Protein AF-A0AAN7HIB5-F1 (afdb_monomer_lite)

Radius of gyration: 17.01 Å; chains: 1; bounding box: 33×35×55 Å

InterPro domains:
  IPR002575 Aminoglycoside phosphotransferase [PF01636] (38-103)
  IPR011009 Protein kinase-like domain superfamily [SSF56112] (47-104)

pLDDT: mean 87.23, std 9.48, range [53.28, 96.19]

Organism: NCBI:txid1126955

Foldseek 3Di:
DDDDVQDAWWAPDPPDPWAFAQAPVDVVRTDPGGTNHPVSVQVVVQVVQCVVCVPPPDDGDGDDFDRFWDWDQHPPDPVQWDWDADPVRDIDIGGDDSRNITTGTPVRNVRD

Structure (mmCIF, N/CA/C/O backbone):
data_AF-A0AAN7HIB5-F1
#
_entry.id   AF-A0AAN7HIB5-F1
#
loop_
_atom_site.group_PDB
_atom_site.id
_atom_site.type_symbol
_atom_site.label_atom_id
_atom_site.label_alt_id
_atom_site.label_comp_id
_atom_site.label_asym_id
_atom_site.label_entity_id
_atom_site.label_seq_id
_atom_site.pdbx_PDB_ins_code
_atom_site.Cartn_x
_atom_site.Cartn_y
_atom_site.Cartn_z
_atom_site.occupancy
_atom_site.B_iso_or_equiv
_atom_site.auth_seq_id
_atom_site.auth_comp_id
_atom_site.auth_asym_id
_atom_site.auth_atom_id
_atom_site.pdbx_PDB_model_num
ATOM 1 N N . MET A 1 1 ? -0.324 -3.063 -14.592 1.00 66.19 1 MET A N 1
ATOM 2 C CA . MET A 1 1 ? -0.769 -4.464 -14.420 1.00 66.19 1 MET A CA 1
ATOM 3 C C . MET A 1 1 ? -2.252 -4.444 -14.092 1.00 66.19 1 MET A C 1
ATOM 5 O O . MET A 1 1 ? -2.608 -3.658 -13.222 1.00 66.19 1 MET A O 1
ATOM 9 N N . PRO A 1 2 ? -3.109 -5.215 -14.785 1.00 74.25 2 PRO A N 1
ATOM 10 C CA . PRO A 1 2 ? -4.532 -5.262 -14.463 1.00 74.25 2 PRO A CA 1
ATOM 11 C C . PRO A 1 2 ? -4.749 -5.958 -13.115 1.00 74.25 2 PRO A C 1
ATOM 13 O O . PRO A 1 2 ? -4.137 -6.991 -12.840 1.00 74.25 2 PRO A O 1
ATOM 16 N N . VAL A 1 3 ? -5.619 -5.393 -12.282 1.00 78.19 3 VAL A N 1
ATOM 17 C CA . VAL A 1 3 ? -6.058 -6.031 -11.039 1.00 78.19 3 VAL A CA 1
ATOM 18 C C . VAL A 1 3 ? -7.134 -7.059 -11.373 1.00 78.19 3 VAL A C 1
ATOM 20 O O . VAL A 1 3 ? -8.067 -6.777 -12.123 1.00 78.19 3 VAL A O 1
ATOM 23 N N . LEU A 1 4 ? -6.989 -8.276 -10.850 1.00 77.06 4 LEU A N 1
ATOM 24 C CA . LEU A 1 4 ? -7.965 -9.341 -11.073 1.00 77.06 4 LEU A CA 1
ATOM 25 C C . LEU A 1 4 ? -9.270 -9.051 -10.319 1.00 77.06 4 LEU A C 1
ATOM 27 O O . LEU A 1 4 ? -9.255 -8.529 -9.206 1.00 77.06 4 LEU A O 1
ATOM 31 N N . SER A 1 5 ? -10.404 -9.452 -10.898 1.00 74.44 5 SER A N 1
ATOM 32 C CA . SER A 1 5 ? -11.690 -9.418 -10.193 1.00 74.44 5 SER A CA 1
ATOM 33 C C . SER A 1 5 ? -11.618 -10.286 -8.930 1.00 74.44 5 SER A C 1
ATOM 35 O O . SER A 1 5 ? -11.150 -11.425 -8.987 1.00 74.44 5 SER A O 1
ATOM 37 N N . GLY A 1 6 ? -12.029 -9.730 -7.787 1.00 75.62 6 GLY A N 1
ATOM 38 C CA . GLY A 1 6 ? -11.919 -10.385 -6.478 1.00 75.62 6 GLY A CA 1
ATOM 39 C C . GLY A 1 6 ? -10.525 -10.329 -5.841 1.00 75.62 6 GLY A C 1
ATOM 40 O O . GLY A 1 6 ? -10.270 -11.070 -4.896 1.00 75.62 6 GLY A O 1
ATOM 41 N N . ALA A 1 7 ? -9.612 -9.490 -6.345 1.00 80.31 7 ALA A N 1
ATOM 42 C CA . ALA A 1 7 ? -8.345 -9.231 -5.669 1.00 80.31 7 ALA A CA 1
ATOM 43 C C . ALA A 1 7 ? -8.568 -8.608 -4.283 1.00 80.31 7 ALA A C 1
ATOM 45 O O . ALA A 1 7 ? -9.453 -7.774 -4.089 1.00 80.31 7 ALA A O 1
ATOM 46 N N . THR A 1 8 ? -7.730 -9.007 -3.333 1.00 88.44 8 THR A N 1
ATOM 47 C CA . THR A 1 8 ? -7.712 -8.489 -1.965 1.00 88.44 8 THR A CA 1
ATOM 48 C C . THR A 1 8 ? -6.469 -7.620 -1.768 1.00 88.44 8 THR A C 1
ATOM 50 O O . THR A 1 8 ? -5.495 -7.785 -2.513 1.00 88.44 8 THR A O 1
ATOM 53 N N . PRO A 1 9 ? -6.461 -6.706 -0.782 1.00 89.44 9 PRO A N 1
ATOM 54 C CA . PRO A 1 9 ? -5.241 -6.000 -0.422 1.00 89.44 9 PRO A CA 1
ATOM 55 C C . PRO A 1 9 ? -4.141 -6.993 -0.035 1.00 89.44 9 PRO A C 1
ATOM 57 O O . PRO A 1 9 ? -4.366 -7.872 0.799 1.00 89.44 9 PRO A O 1
ATOM 60 N N . GLY A 1 10 ? -2.957 -6.874 -0.631 1.00 88.62 10 GLY A N 1
ATOM 61 C CA . GLY A 1 10 ? -1.882 -7.835 -0.385 1.00 88.62 10 GLY A CA 1
ATOM 62 C C . GLY A 1 10 ? -0.899 -7.968 -1.535 1.00 88.62 10 GLY A C 1
ATOM 63 O O . GLY A 1 10 ? -1.016 -7.296 -2.556 1.00 88.62 10 GLY A O 1
ATOM 64 N N . LEU A 1 11 ? 0.082 -8.848 -1.367 1.00 85.50 11 LEU A N 1
ATOM 65 C CA . LEU A 1 11 ? 1.153 -9.037 -2.340 1.00 85.50 11 LEU A CA 1
ATOM 66 C C . LEU A 1 11 ? 0.639 -9.506 -3.703 1.00 85.50 11 LEU A C 1
ATOM 68 O O . LEU A 1 11 ? -0.271 -10.325 -3.819 1.00 85.50 11 LEU A O 1
ATOM 72 N N . TYR A 1 12 ? 1.299 -9.017 -4.748 1.00 79.94 12 TYR A N 1
ATOM 73 C CA . TYR A 1 12 ? 1.068 -9.397 -6.136 1.00 79.94 12 TYR A CA 1
ATOM 74 C C . TYR A 1 12 ? 1.326 -10.894 -6.371 1.00 79.94 12 TYR A C 1
ATOM 76 O O . TYR A 1 12 ? 0.644 -11.539 -7.172 1.00 79.94 12 TYR A O 1
ATOM 84 N N . THR A 1 13 ? 2.317 -11.465 -5.680 1.00 72.88 13 THR A N 1
ATOM 85 C CA . THR A 1 13 ? 2.733 -12.854 -5.886 1.00 72.88 13 THR A CA 1
ATOM 86 C C . THR A 1 13 ? 1.845 -13.831 -5.107 1.00 72.88 13 THR A C 1
ATOM 88 O O . THR A 1 13 ? 1.763 -13.808 -3.883 1.00 72.88 13 THR A O 1
ATOM 91 N N . ARG A 1 14 ? 1.190 -14.755 -5.826 1.00 57.19 14 ARG A N 1
ATOM 92 C CA . ARG A 1 14 ? 0.320 -15.797 -5.236 1.00 57.19 14 ARG A CA 1
ATOM 93 C C . ARG A 1 14 ? 1.076 -16.982 -4.623 1.00 57.19 14 ARG A C 1
ATOM 95 O O . ARG A 1 14 ? 0.461 -17.828 -3.984 1.00 57.19 14 ARG A O 1
ATOM 102 N N . THR A 1 15 ? 2.388 -17.082 -4.833 1.00 58.56 15 THR A N 1
ATOM 103 C CA . THR A 1 15 ? 3.188 -18.266 -4.466 1.00 58.56 15 THR A CA 1
ATOM 104 C C . THR A 1 15 ? 3.512 -18.360 -2.976 1.00 58.56 15 THR A C 1
ATOM 106 O O . THR A 1 15 ? 4.007 -19.392 -2.531 1.00 58.56 15 THR A O 1
ATOM 109 N N . ARG A 1 16 ? 3.211 -17.324 -2.183 1.00 53.94 16 ARG A N 1
ATOM 110 C CA . ARG A 1 16 ? 3.364 -17.334 -0.723 1.00 53.94 16 ARG A CA 1
ATOM 111 C C . ARG A 1 16 ? 2.113 -16.764 -0.054 1.00 53.94 16 ARG A C 1
ATOM 113 O O . ARG A 1 16 ? 2.110 -15.627 0.413 1.00 53.94 16 ARG A O 1
ATOM 120 N N . ALA A 1 17 ? 1.042 -17.558 -0.026 1.00 53.28 17 ALA A N 1
ATOM 121 C CA . ALA A 1 17 ? -0.097 -17.290 0.849 1.00 53.28 17 ALA A CA 1
ATOM 122 C C . ALA A 1 17 ? 0.430 -17.042 2.278 1.00 53.28 17 ALA A C 1
ATOM 124 O O . ALA A 1 17 ? 1.228 -17.841 2.761 1.00 53.28 17 ALA A O 1
ATOM 125 N N . ASN A 1 18 ? 0.024 -15.936 2.912 1.00 58.94 18 ASN A N 1
ATOM 126 C CA . ASN A 1 18 ? 0.452 -15.435 4.238 1.00 58.94 18 ASN A CA 1
ATOM 127 C C . ASN A 1 18 ? 1.600 -14.424 4.296 1.00 58.94 18 ASN A C 1
ATOM 129 O O . ASN A 1 18 ? 2.045 -14.104 5.397 1.00 58.94 18 ASN A O 1
ATOM 133 N N . ARG A 1 19 ? 2.078 -13.871 3.180 1.00 71.81 19 ARG A N 1
ATOM 134 C CA . ARG A 1 19 ? 2.979 -12.718 3.292 1.00 71.81 19 ARG A CA 1
ATOM 135 C C . ARG A 1 19 ? 2.210 -11.414 3.480 1.00 71.81 19 ARG A C 1
ATOM 137 O O . ARG A 1 19 ? 1.170 -11.1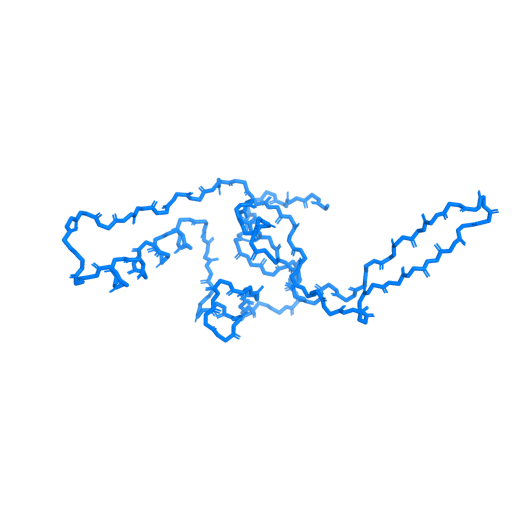82 2.864 1.00 71.81 19 ARG A O 1
ATOM 144 N N . LEU A 1 20 ? 2.746 -10.599 4.375 1.00 87.62 20 LEU A N 1
ATOM 145 C CA . LEU A 1 20 ? 2.168 -9.355 4.848 1.00 87.62 20 LEU A CA 1
ATOM 146 C C . LEU A 1 20 ? 2.475 -8.230 3.854 1.00 87.62 20 LEU A C 1
ATOM 148 O O . LEU A 1 20 ? 3.463 -8.283 3.120 1.00 87.62 20 LEU A O 1
ATOM 152 N N . ILE A 1 21 ? 1.603 -7.222 3.804 1.00 90.31 21 ILE A N 1
ATOM 153 C CA . ILE A 1 21 ? 1.851 -6.021 2.999 1.00 90.31 21 ILE A CA 1
ATOM 154 C C . ILE A 1 21 ? 3.119 -5.357 3.527 1.00 90.31 21 ILE A C 1
ATOM 156 O O . ILE A 1 21 ? 3.200 -5.094 4.725 1.00 90.31 21 ILE A O 1
ATOM 160 N N . GLN A 1 22 ? 4.057 -5.030 2.641 1.00 87.88 22 GLN A N 1
ATOM 161 C CA . GLN A 1 22 ? 5.196 -4.193 2.998 1.00 87.88 22 GLN A CA 1
ATOM 162 C C . GLN A 1 22 ? 4.967 -2.756 2.545 1.00 87.88 22 GLN A C 1
ATOM 164 O O . GLN A 1 22 ? 4.776 -2.496 1.356 1.00 87.88 22 GLN A O 1
ATOM 169 N N . HIS A 1 23 ? 4.918 -1.837 3.509 1.00 87.75 23 HIS A N 1
ATOM 170 C CA . HIS A 1 23 ? 4.651 -0.423 3.269 1.00 87.75 23 HIS A CA 1
ATOM 171 C C . HIS A 1 23 ? 5.118 0.438 4.445 1.00 87.75 23 HIS A C 1
ATOM 173 O O . HIS A 1 23 ? 4.879 0.090 5.602 1.00 87.75 23 HIS A O 1
ATOM 179 N N . MET A 1 24 ? 5.655 1.625 4.149 1.00 86.62 24 MET A N 1
ATOM 180 C CA . MET A 1 24 ? 6.145 2.613 5.129 1.00 86.62 24 MET A CA 1
ATOM 181 C C . MET A 1 24 ? 5.092 3.090 6.142 1.00 86.62 24 MET A C 1
ATOM 183 O O . MET A 1 24 ? 5.426 3.645 7.185 1.00 86.62 24 MET A O 1
ATOM 187 N N . LEU A 1 25 ? 3.812 2.868 5.836 1.00 88.12 25 LEU A N 1
ATOM 188 C CA . LEU A 1 25 ? 2.689 3.189 6.721 1.00 88.12 25 LEU A CA 1
ATOM 189 C C . LEU A 1 25 ? 2.682 2.297 7.969 1.00 88.12 25 LEU A C 1
ATOM 191 O O . LEU A 1 25 ? 2.228 2.718 9.032 1.00 88.12 25 LEU A O 1
ATOM 195 N N . PHE A 1 26 ? 3.134 1.051 7.832 1.00 89.44 26 PHE A N 1
ATOM 196 C CA . PHE A 1 26 ? 3.119 0.092 8.922 1.00 89.44 26 PHE A CA 1
ATOM 197 C C . PHE A 1 26 ? 4.394 0.191 9.751 1.00 89.44 26 PHE A C 1
ATOM 199 O O . PHE A 1 26 ? 5.479 0.503 9.254 1.00 89.44 26 PHE A O 1
ATOM 206 N N . LYS A 1 27 ? 4.258 -0.110 11.043 1.00 86.81 27 LYS A N 1
ATOM 207 C CA . LYS A 1 27 ? 5.412 -0.252 11.925 1.00 86.81 27 LYS A CA 1
ATOM 208 C C . LYS A 1 27 ? 6.323 -1.354 11.375 1.00 86.81 27 LYS A C 1
ATOM 210 O O . LYS A 1 27 ? 5.829 -2.373 10.909 1.00 86.81 27 LYS A O 1
ATOM 215 N N . ASP A 1 28 ? 7.632 -1.120 11.412 1.00 89.06 28 ASP A N 1
ATOM 216 C CA . ASP A 1 28 ? 8.643 -2.042 10.875 1.00 89.06 28 ASP A CA 1
ATOM 217 C C . ASP A 1 28 ? 8.458 -2.332 9.367 1.00 89.06 28 ASP A C 1
ATOM 219 O O . ASP A 1 28 ? 8.989 -3.304 8.843 1.00 89.06 28 ASP A O 1
ATOM 223 N N . GLN A 1 29 ? 7.726 -1.450 8.667 1.00 88.38 29 GLN A N 1
ATOM 224 C CA . GLN A 1 29 ? 7.402 -1.518 7.239 1.00 88.38 29 GLN A CA 1
ATOM 225 C C . GLN A 1 29 ? 6.588 -2.751 6.824 1.00 88.38 29 GLN A C 1
ATOM 227 O O . GLN A 1 29 ? 6.506 -3.050 5.636 1.00 88.38 29 GLN A O 1
ATOM 232 N N . GLU A 1 30 ? 5.940 -3.444 7.764 1.00 90.31 30 GLU A N 1
ATOM 233 C CA . GLU A 1 30 ? 5.179 -4.666 7.499 1.00 90.31 30 GLU A CA 1
ATOM 234 C C . GLU A 1 30 ? 3.813 -4.640 8.202 1.00 90.31 30 GLU A C 1
ATOM 236 O O . GLU A 1 30 ? 3.688 -4.293 9.377 1.00 90.31 30 GLU A O 1
ATOM 241 N N . ALA A 1 31 ? 2.751 -4.992 7.477 1.00 91.56 31 ALA A N 1
ATOM 242 C CA . ALA A 1 31 ? 1.412 -5.074 8.044 1.00 91.56 31 ALA A CA 1
ATOM 243 C C . ALA A 1 31 ? 1.346 -6.147 9.140 1.00 91.56 31 ALA A C 1
ATOM 245 O O . ALA A 1 31 ? 1.917 -7.214 8.976 1.00 91.56 31 ALA A O 1
ATOM 246 N N . PRO A 1 32 ? 0.579 -5.946 10.222 1.00 91.44 32 PRO A N 1
ATOM 247 C CA . PRO A 1 32 ? 0.532 -6.919 11.314 1.00 91.44 32 PRO A CA 1
ATOM 248 C C . PRO A 1 32 ? -0.273 -8.182 10.980 1.00 91.44 32 PRO A C 1
ATOM 250 O O . PRO A 1 32 ? -0.162 -9.183 11.684 1.00 91.44 32 PRO A O 1
ATOM 253 N N . VAL A 1 33 ? -1.133 -8.122 9.959 1.00 90.94 33 VAL A N 1
ATOM 254 C CA . VAL A 1 33 ? -2.025 -9.210 9.546 1.00 90.94 33 VAL A CA 1
ATOM 255 C C . VAL A 1 33 ? -2.277 -9.165 8.039 1.00 90.94 33 VAL A C 1
ATOM 257 O O . VAL A 1 33 ? -2.035 -8.153 7.378 1.00 90.94 33 VAL A O 1
ATOM 260 N N . VAL A 1 34 ? -2.803 -10.267 7.506 1.00 90.75 34 VAL A N 1
ATOM 261 C CA . VAL A 1 34 ? -3.367 -10.330 6.153 1.00 90.75 34 VAL A CA 1
ATOM 262 C C . VAL A 1 34 ? -4.794 -9.780 6.181 1.00 90.75 34 VAL A C 1
ATOM 264 O O . VAL A 1 34 ? -5.559 -10.109 7.087 1.00 90.75 34 VAL A O 1
ATOM 267 N N . TYR A 1 35 ? -5.163 -8.981 5.180 1.00 91.56 35 TYR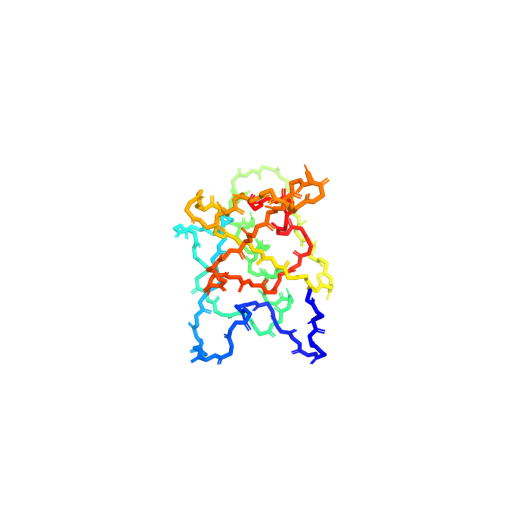 A N 1
ATOM 268 C CA . TYR A 1 35 ? -6.510 -8.422 5.041 1.00 91.56 35 TYR A CA 1
ATOM 269 C C . TYR A 1 35 ? -7.273 -9.159 3.941 1.00 91.56 35 TYR A C 1
ATOM 271 O O . TYR A 1 35 ? -6.777 -9.306 2.824 1.00 91.56 35 TYR A O 1
ATOM 279 N N . GLY A 1 36 ? -8.482 -9.627 4.253 1.00 89.75 36 GLY A N 1
ATOM 280 C CA . GLY A 1 36 ? -9.346 -10.306 3.290 1.00 89.75 36 GLY A CA 1
ATOM 281 C C . GLY A 1 36 ? -10.089 -9.325 2.388 1.00 89.75 36 GLY A C 1
ATOM 282 O O . GLY A 1 36 ? -10.433 -9.659 1.258 1.00 89.75 36 GLY A O 1
ATOM 283 N N . THR A 1 37 ? -10.315 -8.099 2.858 1.00 92.44 37 THR A N 1
ATOM 284 C CA . THR A 1 37 ? -11.009 -7.050 2.110 1.00 92.44 37 THR A CA 1
ATOM 285 C C . THR A 1 37 ? -10.379 -5.674 2.334 1.00 92.44 37 THR A C 1
ATOM 287 O O . THR A 1 37 ? -9.632 -5.454 3.287 1.00 92.44 37 THR A O 1
ATOM 290 N N . ILE A 1 38 ? -10.712 -4.710 1.467 1.00 93.50 38 ILE A N 1
ATOM 291 C CA . ILE A 1 38 ? -10.375 -3.292 1.692 1.00 93.50 38 ILE A CA 1
ATOM 292 C C . ILE A 1 38 ? -11.009 -2.787 2.995 1.00 93.50 38 ILE A C 1
ATOM 294 O O . ILE A 1 38 ? -10.405 -1.967 3.680 1.00 93.50 38 ILE A O 1
ATOM 298 N N . GLN A 1 39 ? -12.193 -3.296 3.359 1.00 94.94 39 GLN A N 1
ATOM 299 C CA . GLN A 1 39 ? -12.862 -2.900 4.595 1.00 94.94 39 GLN A CA 1
ATOM 300 C C . GLN A 1 39 ? -12.077 -3.352 5.830 1.00 94.94 39 GLN A C 1
ATOM 302 O O . GLN A 1 39 ? -11.914 -2.561 6.748 1.00 94.94 39 GLN A O 1
ATOM 307 N N . ASP A 1 40 ? -11.503 -4.558 5.821 1.00 94.81 40 ASP A N 1
ATOM 308 C CA . ASP A 1 40 ? -10.686 -5.054 6.939 1.00 94.81 40 ASP A CA 1
ATOM 309 C C . ASP A 1 40 ? -9.469 -4.143 7.185 1.00 94.81 40 AS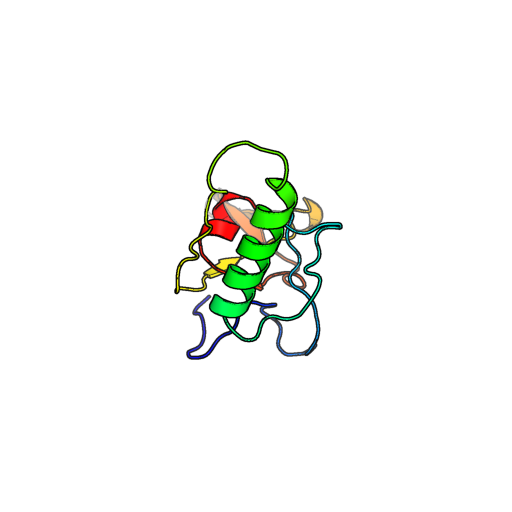P A C 1
ATOM 311 O O . ASP A 1 40 ? -9.112 -3.845 8.328 1.00 94.81 40 ASP A O 1
ATOM 315 N N . LEU A 1 41 ? -8.834 -3.688 6.098 1.00 94.88 41 LEU A N 1
ATOM 316 C CA . LEU A 1 41 ? -7.713 -2.751 6.150 1.00 94.88 41 LEU A CA 1
ATOM 317 C C . LEU A 1 41 ? -8.165 -1.375 6.661 1.00 94.88 41 LEU A C 1
ATOM 319 O O . LEU A 1 41 ? -7.531 -0.816 7.555 1.00 94.88 41 LEU A O 1
ATOM 323 N N . GLU A 1 42 ? -9.269 -0.844 6.136 1.00 96.00 42 GLU A N 1
ATOM 324 C CA . GLU A 1 42 ? -9.847 0.442 6.547 1.00 96.00 42 GLU A CA 1
ATOM 325 C C . GLU A 1 42 ? -10.244 0.449 8.032 1.00 96.00 42 GLU A C 1
ATOM 327 O O . GLU A 1 42 ? -9.914 1.386 8.765 1.00 96.00 42 GLU A O 1
ATOM 332 N N . ASP A 1 43 ? -10.900 -0.610 8.501 1.00 96.19 43 ASP A N 1
ATOM 333 C CA . ASP A 1 43 ? -11.328 -0.771 9.890 1.00 96.19 43 ASP A CA 1
ATOM 334 C C . ASP A 1 43 ? -10.121 -0.829 10.830 1.00 96.19 43 ASP A C 1
ATOM 336 O O . ASP A 1 43 ? -10.107 -0.190 11.889 1.00 96.19 43 ASP A O 1
ATOM 340 N N . HIS A 1 44 ? -9.069 -1.548 10.428 1.00 94.94 44 HIS A N 1
ATOM 341 C CA . HIS A 1 44 ? -7.834 -1.601 11.196 1.00 94.94 44 HIS A CA 1
ATOM 342 C C . HIS A 1 44 ? -7.147 -0.229 11.274 1.00 94.94 44 HIS A C 1
ATOM 344 O O . HIS A 1 44 ? -6.797 0.202 12.376 1.00 94.94 44 HIS A O 1
ATOM 350 N N . LEU A 1 45 ? -7.011 0.497 10.158 1.00 94.06 45 LEU A N 1
ATOM 351 C CA . LEU A 1 45 ? -6.433 1.846 10.162 1.00 94.06 45 LEU A CA 1
ATOM 352 C C . LEU A 1 45 ? -7.235 2.798 11.058 1.00 94.06 45 LEU A C 1
ATOM 354 O O . LEU A 1 45 ? -6.656 3.500 11.886 1.00 94.06 45 LEU A O 1
ATOM 358 N N . ASN A 1 46 ? -8.567 2.772 10.976 1.00 96.06 46 ASN A N 1
ATOM 359 C CA . ASN A 1 46 ? -9.431 3.585 11.835 1.00 96.06 46 ASN A CA 1
ATOM 360 C C . ASN A 1 46 ? -9.295 3.232 13.325 1.00 96.06 46 ASN A C 1
ATOM 362 O O . ASN A 1 46 ? -9.343 4.118 14.188 1.00 96.06 46 ASN A O 1
ATOM 366 N N . LYS A 1 47 ? -9.072 1.955 13.654 1.00 94.75 47 LYS A N 1
ATOM 367 C CA . LYS A 1 47 ? -8.774 1.527 15.026 1.00 94.75 47 LYS A CA 1
ATOM 368 C C . LYS A 1 47 ? -7.437 2.088 15.513 1.00 94.75 47 LYS A C 1
ATOM 370 O O . LYS A 1 47 ? -7.370 2.582 16.638 1.00 94.75 47 LYS A O 1
ATOM 375 N N . VAL A 1 48 ? -6.397 2.066 14.676 1.00 92.75 48 VAL A N 1
ATOM 376 C CA . VAL A 1 48 ? -5.086 2.659 15.001 1.00 92.75 48 VAL A CA 1
ATOM 377 C C . VAL A 1 48 ? -5.206 4.169 15.206 1.00 92.75 48 VAL A C 1
ATOM 379 O O . VAL A 1 48 ? -4.704 4.681 16.204 1.00 92.75 48 VAL A O 1
ATOM 382 N N . VAL A 1 49 ? -5.928 4.879 14.335 1.00 93.06 49 VAL A N 1
ATOM 383 C CA . VAL A 1 49 ? -6.169 6.325 14.479 1.00 93.06 49 VAL A CA 1
ATOM 384 C C . VAL A 1 49 ? -6.906 6.634 15.783 1.00 93.06 49 VAL A C 1
ATOM 386 O O . VAL A 1 49 ? -6.494 7.511 16.536 1.00 93.06 49 VAL A O 1
ATOM 389 N N . THR A 1 50 ? -7.935 5.859 16.128 1.00 94.38 50 THR A N 1
ATOM 390 C CA . THR A 1 50 ? -8.650 6.025 17.405 1.00 94.38 50 THR A CA 1
ATOM 391 C C . THR A 1 50 ? -7.712 5.886 18.610 1.00 94.38 50 THR A C 1
ATOM 393 O O . THR A 1 50 ? -7.823 6.642 19.574 1.00 94.38 50 THR A O 1
ATOM 396 N N . LEU A 1 51 ? -6.763 4.945 18.560 1.00 92.56 51 LEU A N 1
ATOM 397 C CA . LEU A 1 51 ? -5.763 4.769 19.616 1.00 92.56 51 LEU A CA 1
ATOM 398 C C . LEU A 1 51 ? -4.754 5.924 19.655 1.00 92.56 51 LEU A C 1
ATOM 400 O O . LEU A 1 51 ? -4.453 6.422 20.739 1.00 92.56 51 LEU A O 1
ATOM 404 N N . ALA A 1 52 ? -4.269 6.375 18.496 1.00 91.38 52 ALA A N 1
ATOM 405 C CA . ALA A 1 52 ? -3.286 7.453 18.388 1.00 91.38 52 ALA A CA 1
ATOM 406 C C . ALA A 1 52 ? -3.830 8.808 18.878 1.00 91.3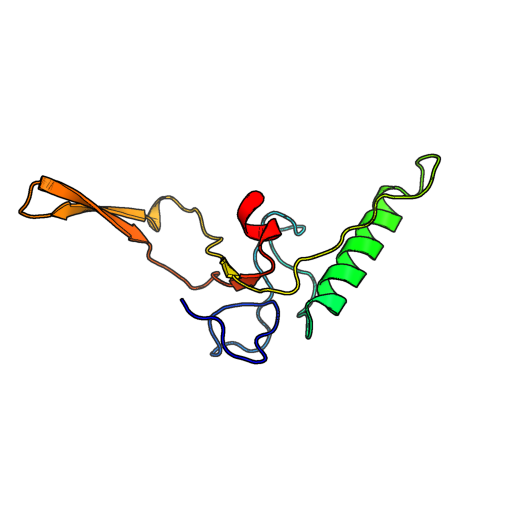8 52 ALA A C 1
ATOM 408 O O . ALA A 1 52 ? -3.100 9.593 19.478 1.00 91.38 52 ALA A O 1
ATOM 409 N N . TYR A 1 53 ? -5.125 9.061 18.678 1.00 93.50 53 TYR A N 1
ATOM 410 C CA . TYR A 1 53 ? -5.788 10.317 19.039 1.00 93.50 53 TYR A CA 1
ATOM 411 C C . TYR A 1 53 ? -6.547 10.249 20.374 1.00 93.50 53 TYR A C 1
ATOM 413 O O . TYR A 1 53 ? -7.217 11.209 20.744 1.00 93.50 53 TYR A O 1
ATOM 421 N N . LYS A 1 54 ? -6.423 9.157 21.145 1.00 92.50 54 LYS A N 1
ATOM 422 C CA . LYS A 1 54 ? -7.203 8.908 22.376 1.00 92.50 54 LYS A CA 1
ATOM 423 C C . LYS A 1 54 ? -7.127 10.032 23.423 1.00 92.50 54 LYS A C 1
ATOM 425 O O . LYS A 1 54 ? -8.052 10.193 24.214 1.00 92.50 54 LYS A O 1
ATOM 430 N N . HIS A 1 55 ? -6.024 10.777 23.459 1.00 93.38 55 HIS A N 1
ATOM 431 C CA . HIS A 1 55 ? -5.797 11.864 24.418 1.00 93.38 55 HIS A CA 1
ATOM 432 C C . HIS A 1 55 ? -6.046 13.263 23.842 1.00 93.38 55 HIS A C 1
ATOM 434 O O . HIS A 1 55 ? -5.899 14.247 24.565 1.00 93.38 55 HIS A O 1
ATOM 440 N N . GLN A 1 56 ? -6.405 13.371 22.561 1.00 91.88 56 GLN A N 1
ATOM 441 C CA . GLN A 1 56 ? -6.708 14.652 21.938 1.00 91.88 56 GLN A CA 1
ATOM 442 C C . GLN A 1 56 ? -8.195 15.000 22.114 1.00 91.88 56 GLN A C 1
ATOM 444 O O . GLN A 1 56 ? -9.048 14.117 22.016 1.00 91.88 56 GLN A O 1
ATOM 449 N N . PRO A 1 57 ? -8.532 16.273 22.383 1.00 89.94 57 PRO A N 1
ATOM 450 C CA . PRO A 1 57 ? -9.920 16.707 22.445 1.00 89.94 57 PRO A CA 1
ATOM 451 C C . PRO A 1 57 ? -10.561 16.681 21.048 1.00 89.94 57 PRO A C 1
ATOM 453 O O . PRO A 1 57 ? -9.970 17.159 20.083 1.00 89.94 57 PRO A O 1
ATOM 456 N N . GLY A 1 58 ? -11.793 16.172 20.955 1.00 90.19 58 GLY A N 1
ATOM 457 C CA . GLY A 1 58 ? -12.562 16.092 19.706 1.00 90.19 58 GLY A CA 1
ATOM 458 C C . GLY A 1 58 ? -12.728 14.666 19.172 1.00 90.19 58 GLY A C 1
ATOM 459 O O . GLY A 1 58 ? -12.298 13.696 19.793 1.00 90.19 58 GLY A O 1
ATOM 460 N N . LEU A 1 59 ? -13.410 14.535 18.029 1.00 88.31 59 LEU A N 1
ATOM 461 C CA . LEU A 1 59 ? -13.563 13.248 17.348 1.00 88.31 59 LEU A CA 1
ATOM 462 C C . LEU A 1 59 ? -12.277 12.942 16.560 1.00 88.31 59 LEU A C 1
ATOM 464 O O . LEU A 1 59 ? -11.814 13.822 15.828 1.00 88.31 59 LEU A O 1
ATOM 468 N N . PRO A 1 60 ? -11.705 11.727 16.665 1.00 91.69 60 PRO A N 1
ATOM 469 C CA . PRO A 1 60 ? -10.550 11.357 15.862 1.00 91.69 60 PRO A CA 1
ATOM 470 C C . PRO A 1 60 ? -10.892 11.408 14.365 1.00 91.69 60 PRO A C 1
ATOM 472 O O . PRO A 1 60 ? -12.034 11.115 13.986 1.00 91.69 60 PRO A O 1
ATOM 475 N N . PRO A 1 61 ? -9.921 11.755 13.502 1.00 92.50 61 PRO A N 1
ATOM 476 C CA . PRO A 1 61 ? -10.134 11.702 12.064 1.00 92.50 61 PRO A CA 1
ATOM 477 C C . PRO A 1 61 ? -10.477 10.271 11.629 1.00 92.50 61 PRO A C 1
ATOM 479 O O . PRO A 1 61 ? -10.060 9.297 12.256 1.00 92.50 61 PRO A O 1
ATOM 482 N N . ARG A 1 62 ? -11.246 10.141 10.545 1.00 93.38 62 ARG A N 1
ATOM 483 C CA . ARG A 1 62 ? -11.548 8.844 9.930 1.00 93.38 62 ARG A CA 1
ATOM 484 C C . ARG A 1 62 ? -10.822 8.697 8.606 1.00 93.38 62 ARG A C 1
ATOM 486 O O . ARG A 1 62 ? -10.798 9.618 7.796 1.00 93.38 62 ARG A O 1
ATOM 493 N N . VAL A 1 63 ? -10.282 7.507 8.391 1.00 92.12 63 VAL A N 1
ATOM 494 C CA . VAL A 1 63 ? -9.721 7.064 7.119 1.00 92.12 63 VAL A CA 1
ATOM 495 C C . VAL A 1 63 ? -10.841 6.423 6.308 1.00 92.12 63 VAL A C 1
ATOM 497 O O . VAL A 1 63 ? -11.607 5.614 6.828 1.00 92.12 63 VAL A O 1
ATOM 500 N N . THR A 1 64 ? -10.953 6.796 5.038 1.00 94.50 64 THR A N 1
ATOM 501 C CA . THR A 1 64 ? -11.811 6.128 4.050 1.00 94.50 64 THR A CA 1
ATOM 502 C C . THR A 1 64 ? -10.922 5.762 2.875 1.00 94.50 64 THR A C 1
ATOM 504 O O . THR A 1 64 ? -10.275 6.644 2.315 1.00 94.50 64 THR A O 1
ATOM 507 N N . LEU A 1 65 ? -10.848 4.474 2.548 1.00 93.69 65 LEU A N 1
ATOM 508 C CA . LEU A 1 65 ? -10.000 3.965 1.478 1.00 93.69 65 LEU A CA 1
ATOM 509 C C . LEU A 1 65 ? -10.784 3.858 0.173 1.00 93.69 65 LEU A C 1
ATOM 511 O O . LEU A 1 65 ? -11.979 3.540 0.148 1.00 93.69 65 LEU A O 1
ATOM 515 N N . GLU A 1 66 ? -10.080 4.078 -0.931 1.00 93.44 66 GLU A N 1
ATOM 516 C CA . GLU A 1 66 ? -10.611 3.834 -2.261 1.00 93.44 66 GLU A CA 1
ATOM 517 C C . GLU A 1 66 ? -10.957 2.348 -2.422 1.00 93.44 66 GLU A C 1
ATOM 519 O O . GLU A 1 66 ? -10.244 1.467 -1.940 1.00 93.44 66 GLU A O 1
ATOM 524 N N . LYS A 1 67 ? -12.064 2.049 -3.113 1.00 87.62 67 LYS A N 1
ATOM 525 C CA . LYS A 1 67 ? -12.492 0.658 -3.345 1.00 87.62 67 LYS A CA 1
ATOM 526 C C . LYS A 1 67 ? -11.750 -0.011 -4.508 1.00 87.62 67 LYS A C 1
ATOM 528 O O . LYS A 1 67 ? -11.879 -1.216 -4.701 1.00 87.62 67 LYS A O 1
ATOM 533 N N . GLU A 1 68 ? -10.979 0.758 -5.271 1.00 89.56 68 GLU A N 1
ATOM 534 C CA . GLU A 1 68 ? -10.119 0.253 -6.335 1.00 89.56 68 GLU A CA 1
ATOM 535 C C . GLU A 1 68 ? -8.723 -0.052 -5.785 1.00 89.56 68 GLU A C 1
ATOM 537 O O . GLU A 1 68 ? -8.117 0.773 -5.100 1.00 89.56 68 GLU A O 1
ATOM 542 N N . LEU A 1 69 ? -8.210 -1.240 -6.108 1.00 91.50 69 LEU A N 1
ATOM 543 C CA . LEU A 1 69 ? -6.816 -1.583 -5.864 1.00 91.50 69 LEU A CA 1
ATOM 544 C C . LEU A 1 69 ? -5.988 -1.227 -7.093 1.00 91.50 69 LEU A C 1
ATOM 546 O O . LEU A 1 69 ? -6.400 -1.467 -8.226 1.00 91.50 69 LEU A O 1
ATOM 550 N N . VAL A 1 70 ? -4.781 -0.736 -6.856 1.00 91.75 70 VAL A N 1
ATOM 551 C CA . VAL A 1 70 ? -3.772 -0.495 -7.882 1.00 91.75 70 VAL A CA 1
ATOM 552 C C . VAL A 1 70 ? -2.529 -1.315 -7.587 1.00 91.75 70 VAL A C 1
ATOM 554 O O . VAL A 1 70 ? -2.262 -1.696 -6.448 1.00 91.75 70 VAL A O 1
ATOM 557 N N . PHE A 1 71 ? -1.757 -1.604 -8.630 1.00 89.69 71 PHE A N 1
ATOM 558 C CA . PHE A 1 71 ? -0.444 -2.212 -8.463 1.00 89.69 71 PHE A CA 1
ATOM 559 C C . PHE A 1 71 ? 0.520 -1.187 -7.857 1.00 89.69 71 PHE A C 1
ATOM 561 O O . PHE A 1 71 ? 0.844 -0.188 -8.497 1.00 89.69 71 PHE A O 1
ATOM 568 N N . CYS A 1 72 ? 0.974 -1.453 -6.639 1.00 89.62 72 CYS A N 1
ATOM 569 C CA . CYS A 1 72 ? 1.891 -0.624 -5.880 1.00 89.62 72 CYS A CA 1
ATOM 570 C C . CYS A 1 72 ? 3.245 -1.334 -5.782 1.00 89.62 72 CYS A C 1
ATOM 572 O O . CYS A 1 72 ? 3.346 -2.451 -5.269 1.00 89.62 72 CYS A O 1
ATOM 574 N N . TYR A 1 73 ? 4.280 -0.688 -6.308 1.00 88.44 73 TYR A N 1
ATOM 575 C CA . TYR A 1 73 ? 5.662 -1.102 -6.115 1.00 88.44 73 TYR A CA 1
ATOM 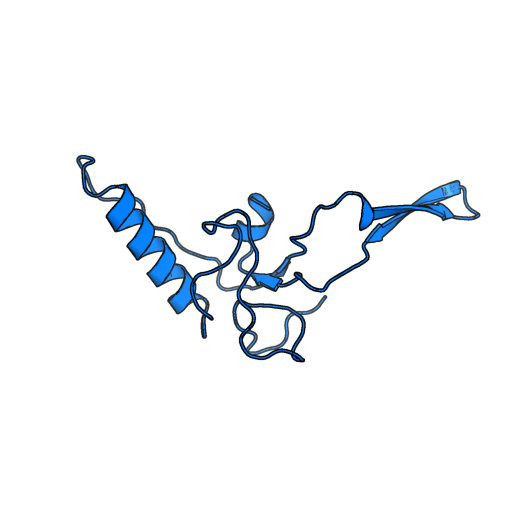576 C C . TYR A 1 73 ? 6.214 -0.330 -4.916 1.00 88.44 73 TYR A C 1
ATOM 578 O O . TYR A 1 73 ? 6.159 0.896 -4.925 1.00 88.44 73 TYR A O 1
ATOM 586 N N . THR A 1 74 ? 6.687 -1.038 -3.891 1.00 80.31 74 THR A N 1
ATOM 587 C CA . THR A 1 74 ? 7.032 -0.447 -2.585 1.00 80.31 74 THR A CA 1
ATOM 588 C C . THR A 1 74 ? 8.511 -0.584 -2.218 1.00 80.31 74 THR A C 1
ATOM 590 O O . THR A 1 74 ? 8.947 0.023 -1.245 1.00 80.31 74 THR A O 1
ATOM 593 N N . ASP A 1 75 ? 9.307 -1.330 -2.993 1.00 84.44 75 ASP A N 1
ATOM 594 C CA . ASP A 1 75 ? 10.744 -1.500 -2.741 1.00 84.44 75 ASP A CA 1
ATOM 595 C C . ASP A 1 75 ? 11.589 -0.487 -3.529 1.00 84.44 75 ASP A C 1
ATOM 597 O O . ASP A 1 75 ? 12.167 -0.782 -4.580 1.00 84.44 75 ASP A O 1
ATOM 601 N N . PHE A 1 76 ? 11.676 0.739 -3.018 1.00 83.12 76 PHE A N 1
ATOM 602 C CA . PHE A 1 76 ? 12.429 1.827 -3.651 1.00 83.12 76 PHE A CA 1
ATOM 603 C C . PHE A 1 76 ? 13.953 1.746 -3.462 1.00 83.12 76 PHE A C 1
ATOM 605 O O . PHE A 1 76 ? 14.648 2.756 -3.604 1.00 83.12 76 PHE A O 1
ATOM 612 N N . ASN A 1 77 ? 14.509 0.565 -3.184 1.00 83.69 77 ASN A N 1
ATOM 613 C CA . ASN A 1 77 ? 15.952 0.378 -3.203 1.00 83.69 77 ASN A CA 1
ATOM 614 C C . ASN A 1 77 ? 16.525 0.725 -4.589 1.00 83.69 77 ASN A C 1
ATOM 616 O O . ASN A 1 77 ? 16.112 0.170 -5.606 1.00 83.69 77 ASN A O 1
ATOM 620 N N . GLY A 1 78 ? 17.518 1.621 -4.630 1.00 85.81 78 GLY A N 1
ATOM 621 C CA . GLY A 1 78 ? 18.174 2.062 -5.865 1.00 85.81 78 GLY A CA 1
ATOM 622 C C . GLY A 1 78 ? 18.725 0.915 -6.724 1.00 85.81 78 GLY A C 1
ATOM 623 O O . GLY A 1 78 ? 18.769 1.043 -7.945 1.00 85.81 78 GLY A O 1
ATOM 624 N N . GLY A 1 79 ? 19.077 -0.222 -6.109 1.00 89.62 79 GLY A N 1
ATOM 625 C CA . GLY A 1 79 ? 19.507 -1.434 -6.816 1.00 89.62 79 GLY A CA 1
ATOM 626 C C . GLY A 1 79 ? 18.440 -2.048 -7.731 1.00 89.62 79 GLY A C 1
ATOM 627 O O . GLY A 1 79 ? 18.790 -2.739 -8.687 1.00 89.62 79 GLY A O 1
ATOM 628 N N . ASN A 1 80 ? 17.161 -1.742 -7.501 1.00 92.00 80 ASN A N 1
ATOM 629 C CA . ASN A 1 80 ? 16.044 -2.263 -8.287 1.00 92.00 80 ASN A CA 1
ATOM 630 C C . ASN A 1 80 ? 15.695 -1.388 -9.505 1.00 92.00 80 ASN A C 1
ATOM 632 O O . ASN A 1 80 ? 14.781 -1.712 -10.268 1.00 92.00 80 ASN A O 1
ATOM 636 N N . PHE A 1 81 ? 16.427 -0.290 -9.723 1.00 94.06 81 PHE A N 1
ATOM 637 C CA . PHE A 1 81 ? 16.230 0.625 -10.846 1.00 94.06 81 PHE A CA 1
ATOM 638 C C . PHE A 1 81 ? 17.421 0.554 -11.798 1.00 94.06 81 PHE A C 1
ATOM 640 O O . PHE A 1 81 ? 18.529 0.980 -11.477 1.00 94.06 81 PHE A O 1
ATOM 647 N N . MET A 1 82 ? 17.192 0.058 -13.012 1.00 93.50 82 MET A N 1
ATOM 648 C CA . MET A 1 82 ? 18.219 0.005 -14.049 1.00 93.50 82 MET A CA 1
ATOM 649 C C . MET A 1 82 ? 17.918 1.014 -15.151 1.00 93.50 82 MET A C 1
ATOM 651 O O . MET A 1 82 ? 16.892 0.937 -15.831 1.00 93.50 82 MET A O 1
ATOM 655 N N . PHE A 1 83 ? 18.852 1.933 -15.374 1.00 93.69 83 PHE A N 1
ATOM 656 C CA . PHE A 1 83 ? 18.788 2.889 -16.471 1.00 93.69 83 PHE A CA 1
ATOM 657 C C . PHE A 1 83 ? 19.562 2.357 -17.674 1.00 93.69 83 PHE A C 1
ATOM 659 O O . PHE A 1 83 ? 20.715 1.947 -17.563 1.00 93.69 83 PHE A O 1
ATOM 666 N N . ALA A 1 84 ? 18.928 2.383 -18.839 1.00 91.62 84 ALA A N 1
ATOM 667 C CA . ALA A 1 84 ? 19.544 2.046 -20.112 1.00 91.62 84 ALA A CA 1
ATOM 668 C C . ALA A 1 84 ? 19.193 3.101 -21.159 1.00 91.62 84 ALA A C 1
ATOM 670 O O . ALA A 1 84 ? 18.139 3.732 -21.095 1.00 91.62 84 ALA A O 1
ATOM 671 N N . THR A 1 85 ? 20.036 3.242 -22.173 1.00 94.50 85 THR A N 1
ATOM 672 C CA . THR A 1 85 ? 19.744 4.083 -23.337 1.00 94.50 85 THR A CA 1
ATOM 673 C C . THR A 1 85 ? 19.380 3.179 -24.504 1.00 94.50 85 THR A C 1
ATOM 675 O O . THR A 1 85 ? 20.107 2.242 -24.832 1.00 94.50 85 THR A O 1
ATOM 678 N N . ARG A 1 86 ? 18.218 3.417 -25.116 1.00 90.88 86 ARG A N 1
ATOM 679 C CA . ARG A 1 86 ? 17.817 2.718 -26.342 1.00 90.88 86 ARG A CA 1
ATOM 680 C C . ARG A 1 86 ? 18.748 3.103 -27.507 1.00 90.88 86 ARG A C 1
ATOM 682 O O . ARG A 1 86 ? 19.343 4.178 -27.476 1.00 90.88 86 ARG A O 1
ATOM 689 N N . PRO A 1 87 ? 18.800 2.299 -28.586 1.00 92.19 87 PRO A N 1
ATOM 690 C CA . PRO A 1 87 ? 19.524 2.669 -29.806 1.00 92.19 87 PRO A CA 1
ATOM 691 C C . PRO A 1 87 ? 19.081 4.006 -30.429 1.00 92.19 87 PRO A C 1
ATOM 693 O O . PRO A 1 87 ? 19.861 4.638 -31.127 1.00 92.19 87 PRO A O 1
ATOM 696 N N . ASP A 1 88 ? 17.848 4.455 -30.162 1.00 94.38 88 ASP A N 1
ATOM 697 C CA . ASP A 1 88 ? 17.298 5.747 -30.603 1.00 94.38 88 ASP A CA 1
ATOM 698 C C . ASP A 1 88 ? 17.667 6.931 -29.680 1.00 94.38 88 ASP A C 1
ATOM 700 O O . ASP A 1 88 ? 17.126 8.026 -29.829 1.00 94.38 88 ASP A O 1
ATOM 704 N N . GLY A 1 89 ? 18.550 6.717 -28.699 1.00 92.19 89 GLY A N 1
ATOM 705 C CA . GLY A 1 89 ? 18.988 7.731 -27.738 1.00 92.19 89 GLY A CA 1
ATOM 706 C C . GLY A 1 89 ? 18.002 8.009 -26.599 1.00 92.19 89 GLY A C 1
ATOM 707 O O . GLY A 1 89 ? 18.317 8.798 -25.709 1.00 92.19 89 GLY A O 1
ATOM 708 N N . ARG A 1 90 ? 16.820 7.374 -26.571 1.00 94.81 90 ARG A N 1
ATOM 709 C CA . ARG A 1 90 ? 15.830 7.611 -25.509 1.00 94.81 90 ARG A CA 1
ATOM 710 C C . ARG A 1 90 ? 16.192 6.849 -24.230 1.00 94.81 90 ARG A C 1
ATOM 712 O O . ARG A 1 90 ? 16.540 5.663 -24.310 1.00 94.81 90 ARG A O 1
ATOM 719 N N . PRO A 1 91 ? 16.049 7.468 -23.044 1.00 93.19 91 PRO A N 1
ATOM 720 C CA . PRO A 1 91 ? 16.244 6.768 -21.785 1.00 93.19 91 PRO A CA 1
ATOM 721 C C . PRO A 1 91 ? 15.162 5.701 -21.605 1.00 93.19 91 PRO A C 1
ATOM 723 O O . PRO A 1 91 ? 14.006 5.856 -22.012 1.00 93.19 91 PRO A O 1
ATOM 726 N N . ARG A 1 92 ? 15.545 4.595 -20.982 1.00 94.56 92 ARG A N 1
ATOM 727 C CA . ARG A 1 92 ? 14.665 3.507 -20.589 1.00 94.56 92 ARG A CA 1
ATOM 728 C C . ARG A 1 92 ? 14.975 3.140 -19.146 1.00 94.56 92 ARG A C 1
ATOM 730 O O . ARG A 1 92 ? 16.117 2.838 -18.818 1.00 94.56 92 ARG A O 1
ATOM 737 N N . LEU A 1 93 ? 13.940 3.147 -18.319 1.00 92.44 93 LEU A N 1
ATOM 738 C CA . LEU A 1 93 ? 13.991 2.648 -16.955 1.00 92.44 93 LEU A CA 1
ATOM 739 C C . LEU A 1 93 ? 13.427 1.228 -16.929 1.00 92.44 93 LEU A C 1
ATOM 741 O O . LEU A 1 93 ? 12.327 0.990 -17.434 1.00 92.44 93 LEU A O 1
ATOM 745 N N . TYR A 1 94 ? 14.174 0.303 -16.343 1.00 92.50 94 TYR A N 1
ATOM 746 C CA . TYR A 1 94 ? 13.667 -0.991 -15.917 1.00 92.50 94 TYR A CA 1
ATOM 747 C C . TYR A 1 94 ? 13.539 -0.983 -14.401 1.00 92.50 94 TYR A C 1
ATOM 749 O O . TYR A 1 94 ? 14.470 -0.588 -13.702 1.00 92.50 94 TYR A O 1
ATOM 757 N N . ILE A 1 95 ? 12.385 -1.427 -13.922 1.00 91.75 95 ILE A N 1
ATOM 758 C CA . ILE A 1 95 ? 12.151 -1.722 -12.513 1.00 91.75 95 ILE A CA 1
ATOM 759 C C . ILE A 1 95 ? 12.201 -3.242 -12.403 1.00 91.75 95 ILE A C 1
ATOM 761 O O . ILE A 1 95 ? 11.537 -3.934 -13.184 1.00 91.75 95 ILE A O 1
ATOM 765 N N . ILE A 1 96 ? 13.042 -3.744 -11.509 1.00 91.19 96 ILE A N 1
ATOM 766 C CA . ILE A 1 96 ? 13.212 -5.173 -11.234 1.00 91.19 96 ILE A CA 1
ATOM 767 C C . ILE A 1 96 ? 12.780 -5.477 -9.795 1.00 91.19 96 ILE A C 1
ATOM 769 O O . ILE A 1 96 ? 12.350 -4.580 -9.086 1.00 91.19 96 ILE A O 1
ATOM 773 N N . ASP A 1 97 ? 12.853 -6.749 -9.406 1.00 86.75 97 ASP A N 1
ATOM 774 C CA . ASP A 1 97 ? 12.515 -7.242 -8.064 1.00 86.75 97 ASP A CA 1
ATOM 775 C C . ASP A 1 97 ? 11.125 -6.830 -7.537 1.00 86.75 97 ASP A C 1
ATOM 777 O O . ASP A 1 97 ? 10.936 -5.926 -6.731 1.00 86.75 97 ASP A O 1
ATOM 781 N N . PHE A 1 98 ? 10.101 -7.542 -8.005 1.00 87.56 98 PHE A N 1
ATOM 782 C CA . PHE A 1 98 ? 8.709 -7.302 -7.617 1.00 87.56 98 PHE A CA 1
ATOM 783 C C . PHE A 1 98 ? 8.273 -8.135 -6.403 1.00 87.56 98 PHE A C 1
ATOM 785 O O . PHE A 1 98 ? 7.071 -8.340 -6.214 1.00 87.56 98 PHE A O 1
ATOM 792 N N . GLU A 1 99 ? 9.211 -8.653 -5.600 1.00 84.81 99 GLU A N 1
ATOM 793 C CA . GLU A 1 99 ? 8.898 -9.544 -4.477 1.00 84.81 99 GLU A CA 1
ATOM 794 C C . GLU A 1 99 ? 7.922 -8.908 -3.475 1.00 84.81 99 GLU A C 1
ATOM 796 O O . GLU A 1 99 ? 7.054 -9.606 -2.942 1.00 84.81 99 GLU A O 1
ATOM 801 N N . HIS A 1 100 ? 8.034 -7.593 -3.272 1.00 85.06 100 HIS A N 1
ATOM 802 C CA . HIS A 1 100 ? 7.262 -6.818 -2.297 1.00 85.06 100 HIS A CA 1
ATOM 803 C C . HIS A 1 100 ? 6.092 -6.031 -2.904 1.00 85.06 100 HIS A C 1
ATOM 805 O O . HIS A 1 100 ? 5.296 -5.425 -2.181 1.00 85.06 100 HIS A O 1
ATOM 811 N N . ALA A 1 101 ? 5.934 -6.084 -4.229 1.00 89.00 101 ALA A N 1
ATOM 812 C CA . ALA A 1 101 ? 4.847 -5.396 -4.908 1.00 89.00 101 ALA A CA 1
ATOM 813 C C . ALA A 1 101 ? 3.486 -5.920 -4.435 1.00 89.00 101 ALA A C 1
ATOM 815 O O . ALA A 1 101 ? 3.286 -7.128 -4.292 1.00 89.00 101 ALA A O 1
ATOM 816 N N . SER A 1 102 ? 2.539 -5.013 -4.216 1.00 89.81 102 SER A N 1
ATOM 817 C CA . SER A 1 102 ? 1.234 -5.309 -3.623 1.00 89.81 102 SER A CA 1
ATOM 818 C C . SER A 1 102 ? 0.099 -4.634 -4.389 1.00 89.81 102 SER A C 1
ATOM 820 O O . SER A 1 102 ? 0.284 -3.593 -5.011 1.00 89.81 102 SER A O 1
ATOM 822 N N . PHE A 1 103 ? -1.096 -5.212 -4.341 1.00 91.69 103 PHE A N 1
ATOM 823 C CA . PHE A 1 103 ? -2.329 -4.536 -4.718 1.00 91.69 103 PHE A CA 1
ATOM 824 C C . PHE A 1 103 ? -2.870 -3.794 -3.502 1.00 91.69 103 PHE A C 1
ATOM 826 O O . PHE A 1 103 ? -3.213 -4.421 -2.501 1.00 91.69 103 PHE A O 1
ATOM 833 N N . LEU A 1 104 ? -2.912 -2.465 -3.571 1.00 92.56 104 LEU A N 1
ATOM 834 C CA . LEU A 1 104 ? -3.299 -1.594 -2.458 1.00 92.56 104 LEU A CA 1
ATOM 835 C C . LEU A 1 104 ? -4.227 -0.478 -2.950 1.00 92.56 104 LEU A C 1
ATOM 837 O O . LEU A 1 104 ? -4.203 -0.171 -4.143 1.00 92.56 104 LEU A O 1
ATOM 841 N N . PRO A 1 105 ? -5.040 0.134 -2.069 1.00 93.25 105 PRO A N 1
ATOM 842 C CA . PRO A 1 105 ? -5.795 1.335 -2.415 1.00 93.25 105 PRO A CA 1
ATOM 843 C C . PRO A 1 105 ? -4.886 2.450 -2.939 1.00 93.25 105 PRO A C 1
ATOM 845 O O . PRO A 1 105 ? -3.722 2.547 -2.543 1.00 93.25 105 PRO A O 1
ATOM 848 N N . LEU A 1 106 ? -5.417 3.300 -3.820 1.00 90.44 106 LEU A N 1
ATOM 849 C CA . LEU A 1 106 ? -4.642 4.337 -4.510 1.00 90.44 106 LEU A CA 1
ATOM 850 C C . LEU A 1 106 ? -3.870 5.254 -3.549 1.00 90.44 106 LEU A C 1
ATOM 852 O O . LEU A 1 106 ? -2.726 5.609 -3.829 1.00 90.44 106 LEU A O 1
ATOM 856 N N . SER A 1 107 ? -4.467 5.583 -2.404 1.00 89.81 107 SER A N 1
ATOM 857 C CA . SER A 1 107 ? -3.853 6.393 -1.347 1.00 89.81 107 SER A CA 1
ATOM 858 C C . SER A 1 107 ? -2.501 5.864 -0.852 1.00 89.81 107 SER A C 1
ATOM 860 O O . SER A 1 107 ? -1.653 6.659 -0.454 1.00 89.81 107 SER A O 1
ATOM 862 N N . PHE A 1 108 ? -2.239 4.556 -0.933 1.00 89.19 108 PHE A N 1
ATOM 863 C CA . PHE A 1 108 ? -0.938 3.989 -0.560 1.00 89.19 108 PHE A CA 1
ATOM 864 C C . PHE A 1 108 ? 0.166 4.416 -1.532 1.00 89.19 108 PHE A C 1
ATOM 866 O O . PHE A 1 108 ? 1.283 4.679 -1.109 1.00 89.19 108 PHE A O 1
ATOM 873 N N . LEU A 1 109 ? -0.149 4.599 -2.818 1.00 84.00 109 LEU A N 1
ATOM 874 C CA . LEU A 1 109 ? 0.821 5.081 -3.804 1.00 84.00 109 LEU A CA 1
ATOM 875 C C . LEU A 1 109 ? 1.272 6.526 -3.523 1.00 84.00 109 LEU A C 1
ATOM 877 O O . LEU A 1 109 ? 2.373 6.912 -3.899 1.00 84.00 109 LEU A O 1
ATOM 881 N N . SER A 1 110 ? 0.424 7.339 -2.883 1.00 77.50 110 SER A N 1
ATOM 882 C CA . SER A 1 110 ? 0.746 8.736 -2.558 1.00 77.50 110 SER A CA 1
ATOM 883 C C . SER A 1 110 ? 1.774 8.881 -1.432 1.00 77.50 110 SER A C 1
ATOM 885 O O . SER A 1 110 ? 2.350 9.957 -1.287 1.00 77.50 110 SER A O 1
ATOM 887 N N . TYR A 1 111 ? 2.002 7.822 -0.650 1.00 66.44 111 TYR A N 1
ATOM 888 C CA . TYR A 1 111 ? 2.885 7.818 0.521 1.00 66.44 111 TYR A CA 1
ATOM 889 C C . TYR A 1 111 ? 3.862 6.629 0.506 1.00 66.44 111 TYR A C 1
ATOM 891 O O . TYR A 1 111 ? 4.221 6.116 1.570 1.00 66.44 111 TYR A O 1
ATOM 899 N N . ALA A 1 112 ? 4.233 6.185 -0.698 1.00 56.78 112 ALA A N 1
ATOM 900 C CA . ALA A 1 112 ? 5.140 5.071 -0.951 1.00 56.78 112 ALA A CA 1
ATOM 901 C C . ALA A 1 112 ? 6.612 5.515 -0.927 1.00 56.78 112 ALA A C 1
ATOM 903 O O . ALA A 1 112 ? 6.904 6.625 -1.433 1.00 56.78 112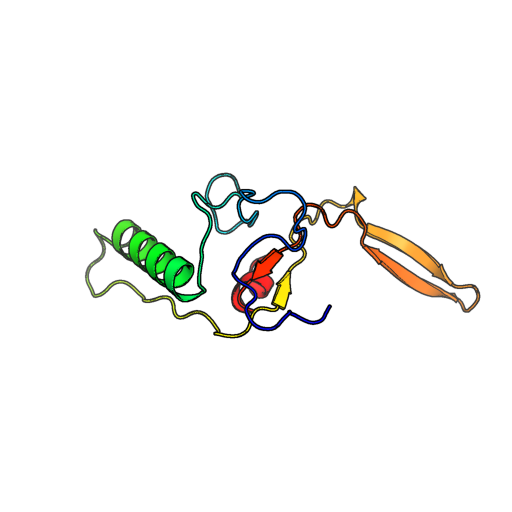 ALA A O 1
#

Secondary structure (DSSP, 8-state):
-PPPTT--SEES-TTSTTPPPB-TTSGGGB-SS--SSHHHHHHHHHHHHHHHTTTSSSPPP-----SSEEEE-----GGGEEEEE-TTS-EEEEE---TT-EEEEHHHHTT-

Sequence (112 aa):
MPVLSGATPGLYTRTRANRLIQHMLFKDQEAPVVYGTIQDLEDHLNKVVTLAYKHQPGLPPRVTLEKELVFCYTDFNGGNFMFATRPDGRPRLYIIDFEHASFLPLSFLSYA